Protein AF-A0A496VPS9-F1 (afdb_monomer_lite)

Radius of gyration: 17.47 Å; chains: 1; bounding box: 36×29×56 Å

Sequence (145 aa):
MNISTKTYHSIVIVILFILTLGLYYQALSGFWRWDDGYIALHVFKHPGFDNFYVPNVWQKFSRAYLTPWIVFSFNLDLTLFGFSATAFYIHQLISLWLVSIATYFLLSLWVSNKWAFLGSLLFLGGTPVITVVEQLMTRHYNDYG

Structure (mmCIF, N/CA/C/O backbone):
data_AF-A0A496VPS9-F1
#
_entry.id   AF-A0A496VPS9-F1
#
loop_
_atom_site.group_PDB
_atom_site.id
_atom_site.type_symbol
_atom_site.label_atom_id
_atom_site.label_alt_id
_atom_site.label_comp_id
_atom_site.label_asym_id
_atom_site.label_entity_id
_atom_site.label_seq_id
_atom_site.pdbx_PDB_ins_code
_atom_site.Cartn_x
_atom_site.Cartn_y
_atom_site.Cartn_z
_atom_site.occupancy
_atom_site.B_iso_or_equiv
_atom_site.auth_seq_id
_atom_site.auth_comp_id
_atom_site.auth_asym_id
_atom_site.auth_atom_id
_atom_site.pdbx_PDB_model_num
ATOM 1 N N . MET A 1 1 ? -16.179 11.394 28.710 1.00 49.53 1 MET A N 1
ATOM 2 C CA . MET A 1 1 ? -16.254 12.352 27.586 1.00 49.53 1 MET A CA 1
ATOM 3 C C . MET A 1 1 ? -16.706 11.564 26.362 1.00 49.53 1 MET A C 1
ATOM 5 O O . MET A 1 1 ? -15.989 10.655 25.964 1.00 49.53 1 MET A O 1
ATOM 9 N N . ASN A 1 2 ? -17.928 11.778 25.864 1.00 70.62 2 ASN A N 1
ATOM 10 C CA . ASN A 1 2 ? -18.466 10.986 24.751 1.00 70.62 2 ASN A CA 1
ATOM 11 C C . ASN A 1 2 ? -17.878 11.526 23.441 1.00 70.62 2 ASN A C 1
ATOM 13 O O . ASN A 1 2 ? -18.163 12.658 23.058 1.00 70.62 2 ASN A O 1
ATOM 17 N N . ILE A 1 3 ? -16.999 10.756 22.803 1.00 77.50 3 ILE A N 1
ATOM 18 C CA . ILE A 1 3 ? -16.374 11.143 21.535 1.00 77.50 3 ILE A CA 1
ATOM 19 C C . ILE A 1 3 ? -17.419 10.975 20.427 1.00 77.50 3 ILE A C 1
ATOM 21 O O . ILE A 1 3 ? -18.071 9.935 20.342 1.00 77.50 3 ILE A O 1
ATOM 25 N N . SER A 1 4 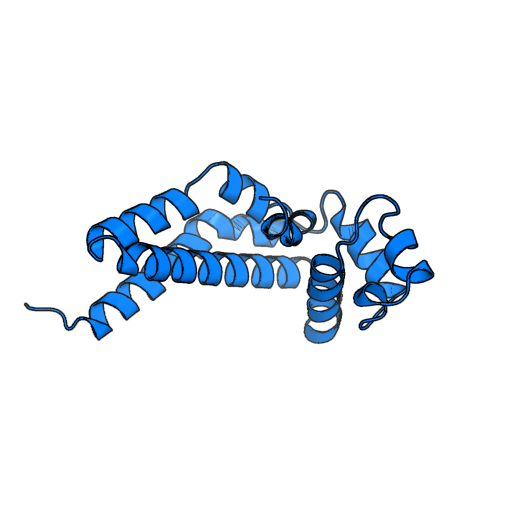? -17.579 11.989 19.574 1.00 89.50 4 SER A N 1
ATOM 26 C CA . SER A 1 4 ? -18.434 11.884 18.387 1.00 89.50 4 SER A CA 1
ATOM 27 C C . SER A 1 4 ? -17.935 10.768 17.468 1.00 89.50 4 SER A C 1
ATOM 29 O O . SER A 1 4 ? -16.729 10.602 17.284 1.00 89.50 4 SER A O 1
ATOM 31 N N . THR A 1 5 ? -18.849 10.027 16.841 1.00 86.94 5 THR A N 1
ATOM 32 C CA . THR A 1 5 ? -18.508 8.941 15.907 1.00 86.94 5 THR A CA 1
ATOM 33 C C . THR A 1 5 ? -17.555 9.412 14.812 1.00 86.94 5 THR A C 1
ATOM 35 O O . THR A 1 5 ? -16.554 8.754 14.546 1.00 86.94 5 THR A O 1
ATOM 38 N N . LYS A 1 6 ? -17.778 10.608 14.251 1.00 89.88 6 LYS A N 1
ATOM 39 C CA . LYS A 1 6 ? -16.880 11.216 13.255 1.00 89.88 6 LYS A CA 1
ATOM 40 C C . LYS A 1 6 ? -15.458 11.382 13.789 1.00 89.88 6 LYS A C 1
ATOM 42 O O . LYS A 1 6 ? -14.507 10.952 13.146 1.00 89.88 6 LYS A O 1
ATOM 47 N N . THR A 1 7 ? -15.324 11.944 14.989 1.00 92.19 7 THR A N 1
ATOM 48 C CA . THR A 1 7 ? -14.028 12.130 15.652 1.00 92.19 7 THR A CA 1
ATOM 49 C C . THR A 1 7 ? -13.334 10.791 15.900 1.00 92.19 7 THR A C 1
ATOM 51 O O . THR A 1 7 ? -12.128 10.692 15.705 1.00 92.19 7 THR A O 1
ATOM 54 N N . TYR A 1 8 ? -14.084 9.743 16.256 1.00 93.50 8 TYR A N 1
ATOM 55 C CA . TYR A 1 8 ? -13.537 8.396 16.423 1.00 93.50 8 TYR A CA 1
ATOM 56 C C . TYR A 1 8 ? -12.934 7.847 15.122 1.00 93.50 8 TYR A C 1
ATOM 58 O O . TYR A 1 8 ? -11.789 7.399 15.127 1.00 93.50 8 TYR A O 1
ATOM 66 N N . HIS A 1 9 ? -13.658 7.921 13.998 1.00 95.31 9 HIS A N 1
ATOM 67 C CA . HIS A 1 9 ? -13.139 7.453 12.706 1.00 95.31 9 HIS A CA 1
ATOM 68 C C . HIS A 1 9 ? -11.884 8.227 12.284 1.00 95.31 9 HIS A C 1
ATOM 70 O O . HIS A 1 9 ? -10.920 7.617 11.830 1.00 95.31 9 HIS A O 1
ATOM 76 N N . SER A 1 10 ? -11.853 9.548 12.490 1.00 96.50 10 SER A N 1
AT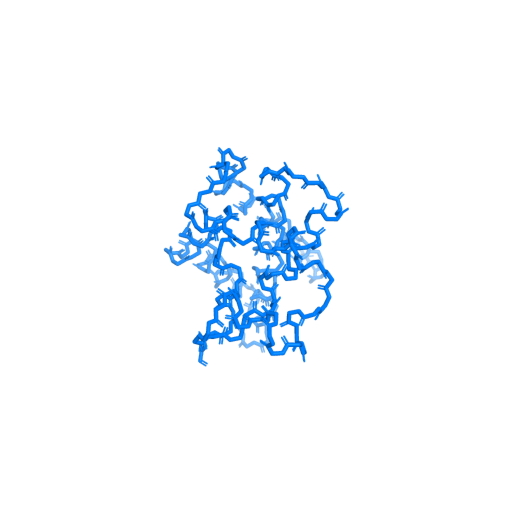OM 77 C CA . SER A 1 10 ? -10.663 10.360 12.205 1.00 96.50 10 SER A CA 1
ATOM 78 C C . SER A 1 10 ? -9.459 9.946 13.055 1.00 96.50 10 SER A C 1
ATOM 80 O O . SER A 1 10 ? -8.356 9.837 12.527 1.00 96.50 10 SER A O 1
ATOM 82 N N . ILE A 1 11 ? -9.665 9.656 14.346 1.00 96.56 11 ILE A N 1
ATOM 83 C CA . ILE A 1 11 ? -8.605 9.147 15.228 1.00 96.56 11 ILE A CA 1
ATOM 84 C C . ILE A 1 11 ? -8.079 7.804 14.712 1.00 96.56 11 ILE A C 1
ATOM 86 O O . ILE A 1 11 ? -6.869 7.633 14.603 1.00 96.56 11 ILE A O 1
ATOM 90 N N . VAL A 1 12 ? -8.966 6.873 14.346 1.00 96.69 12 VAL A N 1
ATOM 91 C CA . VAL A 1 12 ? -8.565 5.567 13.797 1.00 96.69 12 VAL A CA 1
ATOM 92 C C . VAL A 1 12 ? -7.729 5.735 12.528 1.00 96.69 12 VAL A C 1
ATOM 94 O O . VAL A 1 12 ? -6.662 5.139 12.428 1.00 96.69 12 VAL A O 1
ATOM 97 N N . ILE A 1 13 ? -8.159 6.585 11.594 1.00 97.38 13 ILE A N 1
ATOM 98 C CA . ILE A 1 13 ? -7.436 6.851 10.340 1.00 97.38 13 ILE A CA 1
ATOM 99 C C . ILE A 1 13 ? -6.013 7.362 10.607 1.00 97.38 13 ILE A C 1
ATOM 101 O O . ILE A 1 13 ? -5.061 6.890 9.980 1.00 97.38 13 ILE A O 1
ATOM 105 N N . VAL A 1 14 ? -5.861 8.296 11.552 1.00 97.75 14 VAL A N 1
ATOM 106 C CA . VAL A 1 14 ? -4.554 8.850 11.938 1.00 97.75 14 VAL A CA 1
ATOM 107 C C . VAL A 1 14 ? -3.691 7.800 12.636 1.00 97.75 14 VAL A C 1
ATOM 109 O O . VAL A 1 14 ? -2.503 7.700 12.345 1.00 97.75 14 VAL A O 1
ATOM 112 N N . ILE A 1 15 ? -4.269 6.979 13.516 1.00 97.69 15 ILE A N 1
ATOM 113 C CA . ILE A 1 15 ? -3.533 5.889 14.168 1.00 97.69 15 ILE A CA 1
ATOM 114 C C . ILE A 1 15 ? -3.029 4.887 13.125 1.00 97.69 15 ILE A C 1
ATOM 116 O O . ILE A 1 15 ? -1.858 4.524 13.156 1.00 97.69 15 ILE A O 1
ATOM 120 N N . LEU A 1 16 ? -3.873 4.479 12.174 1.00 97.75 16 LEU A N 1
ATOM 121 C CA . LEU A 1 16 ? -3.473 3.567 11.099 1.00 97.75 16 LEU A CA 1
ATOM 122 C C . LEU A 1 16 ? -2.364 4.168 10.224 1.00 97.75 16 LEU A C 1
ATOM 124 O O . LEU A 1 16 ? -1.454 3.445 9.824 1.00 97.75 16 LEU A O 1
ATOM 128 N N . PHE A 1 17 ? -2.391 5.481 9.975 1.00 97.81 17 PHE A N 1
ATOM 129 C CA . PHE A 1 17 ? -1.314 6.179 9.267 1.00 97.81 17 PHE A CA 1
ATOM 130 C C . PHE A 1 17 ? 0.011 6.105 10.034 1.00 97.81 17 PHE A C 1
ATOM 132 O O . PHE A 1 17 ? 1.024 5.670 9.488 1.00 97.81 17 PHE A O 1
ATOM 139 N N . ILE A 1 18 ? -0.011 6.480 11.318 1.00 97.88 18 ILE A N 1
ATOM 140 C CA . ILE A 1 18 ? 1.173 6.463 12.187 1.00 97.88 18 ILE A CA 1
ATOM 141 C C . ILE A 1 18 ? 1.741 5.048 12.290 1.00 97.88 18 ILE A C 1
ATOM 143 O O . ILE A 1 18 ? 2.952 4.878 12.211 1.00 97.88 18 ILE A O 1
ATOM 147 N N . LEU A 1 19 ? 0.887 4.034 12.435 1.00 96.81 19 LEU A N 1
ATOM 148 C CA . LEU A 1 19 ? 1.320 2.640 12.508 1.00 96.81 19 LEU A CA 1
ATOM 149 C C . LEU A 1 19 ? 1.892 2.143 11.185 1.00 96.81 19 LEU A C 1
ATOM 151 O O . LEU A 1 19 ? 2.920 1.477 11.198 1.00 96.81 19 LEU A O 1
ATOM 155 N N . THR A 1 20 ? 1.281 2.498 10.053 1.00 97.19 20 THR A N 1
ATOM 156 C CA . THR A 1 20 ? 1.814 2.146 8.729 1.00 97.19 20 THR A CA 1
ATOM 157 C C . THR A 1 20 ? 3.223 2.706 8.559 1.00 97.19 20 THR A C 1
ATOM 159 O O . THR A 1 20 ? 4.140 1.967 8.218 1.00 97.19 20 THR A O 1
ATOM 162 N N . LEU A 1 21 ? 3.431 3.989 8.870 1.00 96.19 21 LEU A N 1
ATOM 163 C CA . LEU A 1 21 ? 4.767 4.578 8.817 1.00 96.19 21 LEU A CA 1
ATOM 164 C C . LEU A 1 21 ? 5.707 3.961 9.854 1.00 96.19 21 LEU A C 1
ATOM 166 O O . LEU A 1 21 ? 6.820 3.599 9.508 1.00 96.19 21 LEU A O 1
ATOM 170 N N . GLY A 1 22 ? 5.281 3.810 11.107 1.00 96.25 22 GLY A N 1
ATOM 171 C CA . GLY A 1 22 ? 6.132 3.308 12.187 1.00 96.25 22 GLY A CA 1
ATOM 172 C C . GLY A 1 22 ? 6.622 1.878 11.962 1.00 96.25 22 GLY A C 1
ATOM 173 O O . GLY A 1 22 ? 7.781 1.583 12.242 1.00 96.25 22 GLY A O 1
ATOM 174 N N . LEU A 1 23 ? 5.764 1.006 11.427 1.00 95.44 23 LEU A N 1
ATOM 175 C CA . LEU A 1 23 ? 6.109 -0.385 11.131 1.00 95.44 23 LEU A CA 1
ATOM 176 C C . LEU A 1 23 ? 6.950 -0.521 9.858 1.00 95.44 23 LEU A C 1
ATOM 178 O O . LEU A 1 23 ? 7.805 -1.399 9.794 1.00 95.44 23 LEU A O 1
ATOM 182 N N . TYR A 1 24 ? 6.726 0.343 8.863 1.00 96.31 24 TYR A N 1
ATOM 183 C CA . TYR A 1 24 ? 7.216 0.115 7.503 1.00 96.31 24 TYR A CA 1
ATOM 184 C C . TYR A 1 24 ? 8.088 1.230 6.921 1.00 96.31 24 TYR A C 1
ATOM 186 O O . TYR A 1 24 ? 8.422 1.202 5.738 1.00 96.31 24 TYR A O 1
ATOM 194 N N . TYR A 1 25 ? 8.516 2.202 7.729 1.00 94.69 25 TYR A N 1
ATOM 195 C CA . TYR A 1 25 ? 9.378 3.294 7.263 1.00 94.69 25 TYR A CA 1
ATOM 196 C C . TYR A 1 25 ? 10.677 2.780 6.618 1.00 94.69 25 TYR A C 1
ATOM 198 O O . TYR A 1 25 ? 11.192 3.406 5.692 1.00 94.69 25 TYR A O 1
ATOM 206 N N . GLN A 1 26 ? 11.200 1.640 7.084 1.00 93.56 26 GLN A N 1
ATOM 207 C CA . GLN A 1 26 ? 12.450 1.070 6.581 1.00 93.56 26 GLN A CA 1
ATOM 208 C C . GLN A 1 26 ? 12.365 0.684 5.098 1.00 93.56 26 GLN A C 1
ATOM 210 O O . GLN A 1 26 ? 13.371 0.808 4.396 1.00 93.56 26 GLN A O 1
ATOM 215 N N . ALA A 1 27 ? 11.173 0.342 4.594 1.00 91.88 27 ALA A N 1
ATOM 216 C CA . ALA A 1 27 ? 10.945 0.036 3.182 1.00 91.88 27 ALA A CA 1
ATOM 217 C C . ALA A 1 27 ? 11.353 1.201 2.260 1.00 91.88 27 ALA A C 1
ATOM 219 O O . ALA A 1 27 ? 11.817 0.982 1.145 1.00 91.88 27 ALA A O 1
ATOM 220 N N . LEU A 1 28 ? 11.299 2.453 2.741 1.00 92.81 28 LEU A N 1
ATOM 221 C CA . LEU A 1 28 ? 11.737 3.636 1.984 1.00 92.81 28 LEU A CA 1
ATOM 222 C C . LEU A 1 28 ? 13.225 3.599 1.595 1.00 92.81 28 LEU A C 1
ATOM 224 O O . LEU A 1 28 ? 13.628 4.263 0.636 1.00 92.81 28 LEU A O 1
ATOM 228 N N . SER A 1 29 ? 14.032 2.824 2.325 1.00 92.06 29 SER A N 1
ATOM 229 C CA . SER A 1 29 ? 15.453 2.595 2.038 1.00 92.06 29 SER A CA 1
ATOM 230 C C . SER A 1 29 ? 15.700 1.394 1.115 1.00 92.06 29 SER A C 1
ATOM 232 O O . SER A 1 29 ? 16.850 1.034 0.866 1.00 92.06 29 SER A O 1
ATOM 234 N N . GLY A 1 30 ? 14.637 0.771 0.593 1.00 84.06 30 GLY A N 1
ATOM 235 C CA . GLY A 1 30 ? 14.720 -0.524 -0.065 1.00 84.06 30 GLY A CA 1
ATOM 236 C C . GLY A 1 30 ? 15.445 -0.555 -1.406 1.00 84.06 30 GLY A C 1
ATOM 237 O O . GLY A 1 30 ? 15.992 -1.595 -1.764 1.00 84.06 30 GLY A O 1
ATOM 238 N N . PHE A 1 31 ? 15.521 0.576 -2.110 1.00 89.94 31 PHE A N 1
ATOM 239 C CA . PHE A 1 31 ? 15.966 0.642 -3.509 1.00 89.94 31 PHE A CA 1
ATOM 240 C C . PHE A 1 31 ? 15.225 -0.384 -4.403 1.00 89.94 31 PHE A C 1
ATOM 242 O O . PHE A 1 31 ? 14.216 -0.962 -4.000 1.00 89.94 31 PHE A O 1
ATOM 249 N N . TRP A 1 32 ? 15.665 -0.580 -5.645 1.00 89.75 32 TRP A N 1
ATOM 250 C CA . TRP A 1 32 ? 15.075 -1.578 -6.542 1.00 89.75 32 TRP A CA 1
ATOM 251 C C . TRP A 1 32 ? 15.444 -2.994 -6.092 1.00 89.75 32 TRP A C 1
ATOM 253 O O . TRP A 1 32 ? 16.633 -3.307 -5.979 1.00 89.75 32 TRP A O 1
ATOM 263 N N . ARG A 1 33 ? 14.448 -3.851 -5.850 1.00 88.56 33 ARG A N 1
ATOM 264 C CA . ARG A 1 33 ? 14.650 -5.235 -5.398 1.00 88.56 33 ARG A CA 1
ATOM 265 C C . ARG A 1 33 ? 13.830 -6.206 -6.253 1.00 88.56 33 ARG A C 1
ATOM 267 O O . ARG A 1 33 ? 12.935 -5.793 -6.977 1.00 88.56 33 ARG A O 1
ATOM 274 N N . TRP A 1 34 ? 14.145 -7.501 -6.179 1.00 87.50 34 TRP A N 1
ATOM 275 C CA . TRP A 1 34 ? 13.439 -8.563 -6.916 1.00 87.50 34 TRP A CA 1
ATOM 276 C C . TRP A 1 34 ? 13.167 -8.190 -8.390 1.00 87.50 34 TRP A C 1
ATOM 278 O O . TRP A 1 34 ? 14.101 -7.829 -9.109 1.00 87.50 34 TRP A O 1
ATOM 288 N N . ASP A 1 35 ? 11.905 -8.239 -8.823 1.00 87.81 35 ASP A N 1
ATOM 289 C CA . ASP A 1 35 ? 11.490 -7.976 -10.202 1.00 87.81 35 ASP A CA 1
ATOM 290 C C . ASP A 1 35 ? 11.169 -6.494 -10.477 1.00 87.81 35 ASP A C 1
ATOM 292 O O . ASP A 1 35 ? 10.753 -6.148 -11.586 1.00 87.81 35 ASP A O 1
ATOM 296 N N . ASP A 1 36 ? 11.389 -5.584 -9.519 1.00 88.94 36 ASP A N 1
ATOM 297 C CA . ASP A 1 36 ? 11.021 -4.167 -9.659 1.00 88.94 36 ASP A CA 1
ATOM 298 C C . ASP A 1 36 ? 11.695 -3.520 -10.879 1.00 88.94 36 ASP A C 1
ATOM 300 O O . ASP A 1 36 ? 11.069 -2.773 -11.633 1.00 88.94 36 ASP A O 1
ATOM 304 N N . GLY A 1 37 ? 12.969 -3.852 -11.115 1.00 89.31 37 GLY A N 1
ATOM 305 C CA . GLY A 1 37 ? 13.722 -3.362 -12.270 1.00 89.31 37 GLY A CA 1
ATOM 306 C C . GLY A 1 37 ? 13.178 -3.887 -13.602 1.00 89.31 37 GLY A C 1
ATOM 307 O O . GLY A 1 37 ? 13.159 -3.152 -14.591 1.00 89.31 37 GLY A O 1
ATOM 308 N N . TYR A 1 38 ? 12.690 -5.132 -13.632 1.00 90.62 38 TYR A N 1
ATOM 309 C CA . TYR A 1 38 ? 12.061 -5.714 -14.818 1.00 90.62 38 TYR A CA 1
ATOM 310 C C . TYR A 1 38 ? 10.740 -5.007 -15.145 1.00 90.62 38 TYR A C 1
ATOM 312 O O . TYR A 1 38 ? 10.515 -4.627 -16.297 1.00 90.62 38 TYR A O 1
ATOM 320 N N . ILE A 1 39 ? 9.911 -4.748 -14.129 1.00 91.75 39 ILE A N 1
ATOM 321 C CA . ILE A 1 39 ? 8.650 -4.010 -14.281 1.00 91.75 39 ILE A CA 1
ATOM 322 C C . ILE A 1 39 ? 8.923 -2.583 -14.758 1.00 91.75 39 ILE A C 1
ATOM 324 O O . ILE A 1 39 ? 8.324 -2.137 -15.736 1.00 91.75 39 ILE A O 1
ATOM 328 N N . ALA A 1 40 ? 9.864 -1.881 -14.122 1.00 91.12 40 ALA A N 1
ATOM 329 C CA . ALA A 1 40 ? 10.207 -0.514 -14.498 1.00 91.12 40 ALA A CA 1
ATOM 330 C C . ALA A 1 40 ? 10.742 -0.428 -15.939 1.00 91.12 40 ALA A C 1
ATOM 332 O O . ALA A 1 40 ? 10.353 0.468 -16.689 1.00 91.12 40 ALA A O 1
ATOM 333 N N . LEU A 1 41 ? 11.572 -1.389 -16.365 1.00 92.31 41 LEU A N 1
ATOM 334 C CA . LEU A 1 41 ? 12.050 -1.472 -17.748 1.00 92.31 41 LEU A CA 1
ATOM 335 C C . LEU A 1 41 ? 10.910 -1.736 -18.738 1.00 92.31 41 LEU A C 1
ATOM 337 O O . LEU A 1 41 ? 10.898 -1.159 -19.828 1.00 92.31 41 LEU A O 1
ATOM 341 N N . HIS A 1 42 ? 9.968 -2.612 -18.386 1.00 93.44 42 HIS A N 1
ATOM 342 C CA . HIS A 1 42 ? 8.808 -2.897 -19.227 1.00 93.44 42 HIS A CA 1
ATOM 343 C C . HIS A 1 42 ? 7.941 -1.652 -19.413 1.00 93.44 42 HIS A C 1
ATOM 345 O O . HIS A 1 42 ? 7.620 -1.299 -20.546 1.00 93.44 42 HIS A O 1
ATOM 351 N N . VAL A 1 43 ? 7.644 -0.936 -18.327 1.00 92.62 43 VAL A N 1
ATOM 352 C CA . VAL A 1 43 ? 6.898 0.329 -18.372 1.00 92.62 43 VAL A CA 1
ATOM 353 C C . VAL A 1 43 ? 7.625 1.381 -19.203 1.00 92.62 43 VAL A C 1
ATOM 355 O O . VAL A 1 43 ? 6.996 2.058 -20.010 1.00 92.62 43 VAL A O 1
ATOM 358 N N . PHE A 1 44 ? 8.947 1.495 -19.062 1.00 91.19 44 PHE A N 1
ATOM 359 C CA . PHE A 1 44 ? 9.735 2.441 -19.852 1.00 91.19 44 PHE A CA 1
ATOM 360 C C . PHE A 1 44 ? 9.638 2.164 -21.364 1.00 91.19 44 PHE A C 1
ATOM 362 O O . PHE A 1 44 ? 9.620 3.092 -22.168 1.00 91.19 44 PHE A O 1
ATOM 369 N N . LYS A 1 45 ? 9.549 0.887 -21.764 1.00 92.56 45 LYS A N 1
ATOM 370 C CA . LYS A 1 45 ? 9.391 0.472 -23.172 1.00 92.56 45 LYS A CA 1
ATOM 371 C C . LYS A 1 45 ? 7.951 0.552 -23.676 1.00 92.56 45 LYS A C 1
ATOM 373 O O . LYS A 1 45 ? 7.737 0.724 -24.874 1.00 92.56 45 LYS A O 1
ATOM 378 N N . HIS A 1 46 ? 6.985 0.379 -22.782 1.00 91.69 46 HIS A N 1
ATOM 379 C CA . HIS A 1 46 ? 5.562 0.278 -23.091 1.00 91.69 46 HIS A CA 1
ATOM 380 C C . HIS A 1 46 ? 4.729 1.143 -22.127 1.00 91.69 46 HIS A C 1
ATOM 382 O O . HIS A 1 46 ? 3.968 0.594 -21.320 1.00 91.69 46 HIS A O 1
ATOM 388 N N . PRO A 1 47 ? 4.879 2.483 -22.178 1.00 86.94 47 PRO A N 1
ATOM 389 C CA . PRO A 1 47 ? 4.138 3.386 -21.310 1.00 86.94 47 PRO A CA 1
ATOM 390 C C . PRO A 1 47 ? 2.665 3.471 -21.722 1.00 86.94 47 PRO A C 1
ATOM 392 O O . PRO A 1 47 ? 2.270 3.124 -22.832 1.00 86.94 47 PRO A O 1
ATOM 395 N N . GLY A 1 48 ? 1.841 3.993 -20.822 1.00 87.06 48 GLY A N 1
ATOM 396 C CA . GLY A 1 48 ? 0.420 4.235 -21.061 1.00 87.06 48 GLY A CA 1
ATOM 397 C C . GLY A 1 48 ? -0.458 3.039 -20.703 1.00 87.06 48 GLY A C 1
ATOM 398 O O . GLY A 1 48 ? -0.234 2.362 -19.697 1.00 87.06 48 GLY A O 1
ATOM 399 N N . PHE A 1 49 ? -1.497 2.823 -21.509 1.00 92.00 49 PHE A N 1
ATOM 400 C CA . PHE A 1 49 ? -2.553 1.846 -21.236 1.00 92.00 49 PHE A CA 1
ATOM 401 C C . PHE A 1 49 ? -2.486 0.599 -22.122 1.00 92.00 49 PHE A C 1
ATOM 403 O O . PHE A 1 49 ? -3.311 -0.294 -21.956 1.00 92.00 49 PHE A O 1
ATOM 410 N N . ASP A 1 50 ? -1.494 0.485 -23.009 1.00 90.81 50 ASP A N 1
ATOM 411 C CA . ASP A 1 50 ? -1.368 -0.639 -23.949 1.00 90.81 50 ASP A CA 1
ATOM 412 C C . ASP A 1 50 ? -1.373 -2.005 -23.246 1.00 90.81 50 ASP A C 1
ATOM 414 O O . ASP A 1 50 ? -1.885 -2.991 -23.773 1.00 90.81 50 ASP A O 1
ATOM 418 N N . ASN A 1 51 ? -0.868 -2.057 -22.011 1.00 90.75 51 ASN A N 1
ATOM 419 C CA . ASN A 1 51 ? -0.855 -3.256 -21.178 1.00 90.75 51 ASN A CA 1
ATOM 420 C C . ASN A 1 51 ? -2.252 -3.771 -20.786 1.00 90.75 51 ASN A C 1
ATOM 422 O O . ASN A 1 51 ? -2.369 -4.928 -20.399 1.00 90.75 51 ASN A O 1
ATOM 426 N N . PHE A 1 52 ? -3.311 -2.962 -20.901 1.00 91.75 52 PHE A N 1
ATOM 427 C CA . PHE A 1 52 ? -4.686 -3.399 -20.637 1.00 91.75 52 PHE A CA 1
ATOM 428 C C . PHE A 1 52 ? -5.333 -4.105 -21.830 1.00 91.75 52 PHE A C 1
ATOM 430 O O . PHE A 1 52 ? -6.174 -4.977 -21.628 1.00 91.75 52 PHE A O 1
ATOM 437 N N . TYR A 1 53 ? -4.989 -3.720 -23.062 1.00 92.44 53 TYR A N 1
ATOM 438 C CA . TYR A 1 53 ? -5.790 -4.092 -24.236 1.00 92.44 53 TYR A CA 1
ATOM 439 C C . TYR A 1 53 ? -4.994 -4.516 -25.472 1.00 92.44 53 TYR A C 1
ATOM 441 O O . TYR A 1 53 ? -5.606 -5.009 -26.416 1.00 92.44 53 TYR A O 1
ATOM 449 N N . VAL A 1 54 ? -3.664 -4.381 -25.501 1.00 93.62 54 VAL A N 1
ATOM 450 C CA . VAL A 1 54 ? -2.831 -4.833 -26.627 1.00 93.62 54 VAL A CA 1
ATOM 451 C C . VAL A 1 54 ? -2.171 -6.174 -26.275 1.00 93.62 54 VAL A C 1
ATOM 453 O O . VAL A 1 54 ? -1.190 -6.184 -25.526 1.00 93.62 54 VAL A O 1
ATOM 456 N N . PRO A 1 55 ? -2.628 -7.313 -26.844 1.00 90.50 55 PRO A N 1
ATOM 457 C CA . PRO A 1 55 ? -2.092 -8.641 -26.526 1.00 90.50 55 PRO A CA 1
ATOM 458 C C . PRO A 1 55 ? -0.585 -8.761 -26.683 1.00 90.50 55 PRO A C 1
ATOM 460 O O . PRO A 1 55 ? 0.097 -9.265 -25.801 1.00 90.50 55 PRO A O 1
ATOM 463 N N . ASN A 1 56 ? -0.049 -8.211 -27.770 1.00 92.94 56 ASN A N 1
ATOM 464 C CA . ASN A 1 56 ? 1.386 -8.231 -28.047 1.00 92.94 56 ASN A CA 1
ATOM 465 C C . ASN A 1 56 ? 2.202 -7.478 -26.976 1.00 92.94 56 ASN A C 1
ATOM 467 O O . ASN A 1 56 ? 3.360 -7.805 -26.743 1.00 92.94 56 ASN A O 1
ATOM 471 N N . VAL A 1 57 ? 1.622 -6.477 -26.309 1.00 91.12 57 VAL A N 1
ATOM 472 C CA . VAL A 1 57 ? 2.321 -5.691 -25.285 1.00 91.12 57 VAL A CA 1
ATOM 473 C C . VAL A 1 57 ? 2.259 -6.386 -23.930 1.00 91.12 57 VAL A C 1
ATOM 475 O O . VAL A 1 57 ? 3.311 -6.641 -23.346 1.00 91.12 57 VAL A O 1
ATOM 478 N N . TRP A 1 58 ? 1.072 -6.762 -23.446 1.00 91.12 58 TRP A N 1
ATOM 479 C CA . TRP A 1 58 ? 0.979 -7.384 -22.120 1.00 91.12 58 TRP A CA 1
ATOM 480 C C . TRP A 1 58 ? 1.612 -8.782 -22.080 1.00 91.12 58 TRP A C 1
ATOM 482 O O . TRP A 1 58 ? 2.245 -9.135 -21.086 1.00 91.12 58 TRP A O 1
ATOM 492 N N . GLN A 1 59 ? 1.580 -9.537 -23.186 1.00 91.94 59 GLN A N 1
ATOM 493 C CA . GLN A 1 59 ? 2.245 -10.847 -23.272 1.00 91.94 59 GLN A CA 1
ATOM 494 C C . GLN A 1 59 ? 3.778 -10.761 -23.257 1.00 91.94 59 GLN A C 1
ATOM 496 O O . GLN A 1 59 ? 4.441 -11.763 -22.981 1.00 91.94 59 GLN A O 1
ATOM 501 N N . LYS A 1 60 ? 4.368 -9.590 -23.553 1.00 91.44 60 LYS A N 1
ATOM 502 C CA . LYS A 1 60 ? 5.818 -9.368 -23.396 1.00 91.44 60 LYS A CA 1
ATOM 503 C C . LYS A 1 60 ? 6.231 -9.246 -21.935 1.00 91.44 60 LYS A C 1
ATOM 505 O O . LYS A 1 60 ? 7.366 -9.595 -21.625 1.00 91.44 60 LYS A O 1
ATOM 510 N N . PHE A 1 61 ? 5.328 -8.764 -21.082 1.00 89.56 61 PHE A N 1
ATOM 511 C CA . PHE A 1 61 ? 5.536 -8.706 -19.639 1.00 89.56 61 PHE A CA 1
ATOM 512 C C . PHE A 1 61 ? 5.337 -10.081 -19.000 1.00 89.56 61 PHE A C 1
ATOM 514 O O . PHE A 1 61 ? 6.193 -10.586 -18.285 1.00 89.56 61 PHE A O 1
ATOM 521 N N . SER A 1 62 ? 4.211 -10.727 -19.300 1.00 86.25 62 SER A N 1
ATOM 522 C CA . SER A 1 62 ? 3.941 -12.092 -18.862 1.00 86.25 62 SER A CA 1
ATOM 523 C C . SER A 1 62 ? 3.023 -12.779 -19.858 1.00 86.25 62 SER A C 1
ATOM 525 O O . SER A 1 62 ? 1.922 -12.317 -20.144 1.00 86.25 62 SER A O 1
ATOM 527 N N . ARG A 1 63 ? 3.470 -13.919 -20.393 1.00 82.75 63 ARG A N 1
ATOM 528 C CA . ARG A 1 63 ? 2.646 -14.742 -21.295 1.00 82.75 63 ARG A CA 1
ATOM 529 C C . ARG A 1 63 ? 1.578 -15.535 -20.552 1.00 82.75 63 ARG A C 1
ATOM 531 O O . ARG A 1 63 ? 0.602 -15.945 -21.166 1.00 82.75 63 ARG A O 1
ATOM 538 N N . ALA A 1 64 ? 1.802 -15.788 -19.265 1.00 83.38 64 ALA A N 1
ATOM 539 C CA . ALA A 1 64 ? 0.934 -16.625 -18.450 1.00 83.38 64 ALA A CA 1
ATOM 540 C C . ALA A 1 64 ? -0.183 -15.821 -17.775 1.00 83.38 64 ALA A C 1
ATOM 542 O O . ALA A 1 64 ? -1.259 -16.365 -17.548 1.00 83.38 64 ALA A O 1
ATOM 543 N N . TYR A 1 65 ? 0.056 -14.538 -17.480 1.00 80.75 65 TYR A N 1
ATOM 544 C CA . TYR A 1 65 ? -0.836 -13.735 -16.647 1.00 80.75 65 TYR A CA 1
ATOM 545 C C . TYR A 1 65 ? -1.005 -12.323 -17.199 1.00 80.75 65 TYR A C 1
ATOM 547 O O . TYR A 1 65 ? -0.032 -11.655 -17.548 1.00 80.75 65 TYR A O 1
ATOM 555 N N . LEU A 1 66 ? -2.249 -11.853 -17.224 1.00 84.88 66 LEU A N 1
ATOM 556 C CA . LEU A 1 66 ? -2.581 -10.467 -17.521 1.00 84.88 66 LEU A CA 1
ATOM 557 C C . LEU A 1 66 ? -2.563 -9.667 -16.211 1.00 84.88 66 LEU A C 1
ATOM 559 O O . LEU A 1 66 ? -3.498 -9.754 -15.425 1.00 84.88 66 LEU A O 1
ATOM 563 N N . THR A 1 67 ? -1.506 -8.884 -15.981 1.00 86.62 67 THR A N 1
ATOM 564 C CA . THR A 1 67 ? -1.327 -8.074 -14.756 1.00 86.62 67 THR A CA 1
ATOM 565 C C . THR A 1 67 ? -1.148 -6.580 -15.083 1.00 86.62 67 THR A C 1
ATOM 567 O O . THR A 1 67 ? -0.094 -5.996 -14.813 1.00 86.62 67 THR A O 1
ATOM 570 N N . PRO A 1 68 ? -2.137 -5.921 -15.711 1.00 89.56 68 PRO A N 1
ATOM 571 C CA . PRO A 1 68 ? -1.992 -4.553 -16.201 1.00 89.56 68 PRO A CA 1
ATOM 572 C C . PRO A 1 68 ? -1.900 -3.531 -15.067 1.00 89.56 68 PRO A C 1
ATOM 574 O O . PRO A 1 68 ? -1.257 -2.498 -15.232 1.00 89.56 68 PRO A O 1
ATOM 577 N N . TRP A 1 69 ? -2.485 -3.825 -13.902 1.00 89.69 69 TRP A N 1
ATOM 578 C CA . T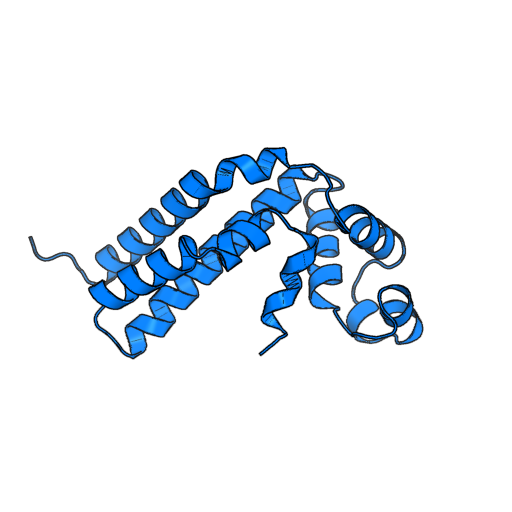RP A 1 69 ? -2.540 -2.904 -12.768 1.00 89.69 69 TRP A CA 1
ATOM 579 C C . TRP A 1 69 ? -1.180 -2.612 -12.148 1.00 89.69 69 TRP A C 1
ATOM 581 O O . TRP A 1 69 ? -0.914 -1.466 -11.791 1.00 89.69 69 TRP A O 1
ATOM 591 N N . ILE A 1 70 ? -0.286 -3.601 -12.067 1.00 88.50 70 ILE A N 1
ATOM 592 C CA . ILE A 1 70 ? 1.070 -3.352 -11.566 1.00 88.50 70 ILE A CA 1
ATOM 593 C C . ILE A 1 70 ? 1.887 -2.512 -12.539 1.00 88.50 70 ILE A C 1
ATOM 595 O O . ILE A 1 70 ? 2.540 -1.555 -12.129 1.00 88.50 70 ILE A O 1
ATOM 599 N N . VAL A 1 71 ? 1.798 -2.825 -13.830 1.00 91.62 71 VAL A N 1
ATOM 600 C CA . VAL A 1 71 ? 2.475 -2.059 -14.878 1.00 91.62 71 VAL A CA 1
ATOM 601 C C . VAL A 1 71 ? 1.946 -0.624 -14.892 1.00 91.62 71 VAL A C 1
ATOM 603 O O . VAL A 1 71 ? 2.717 0.328 -14.970 1.00 91.62 71 VAL A O 1
ATOM 606 N N . PHE A 1 72 ? 0.636 -0.453 -14.727 1.00 91.56 72 PHE A N 1
ATOM 607 C CA . PHE A 1 72 ? 0.004 0.854 -14.622 1.00 91.56 72 PHE A CA 1
ATOM 608 C C . PHE A 1 72 ? 0.419 1.620 -13.360 1.00 91.56 72 PHE A C 1
ATOM 610 O O . PHE A 1 72 ? 0.743 2.800 -13.453 1.00 91.56 72 PHE A O 1
ATOM 617 N N . SER A 1 73 ? 0.476 0.962 -12.199 1.00 91.12 73 SER A N 1
ATOM 618 C CA . SER A 1 73 ? 0.959 1.566 -10.950 1.00 91.12 73 SER A CA 1
ATOM 619 C C . SER A 1 73 ? 2.391 2.084 -11.102 1.00 91.12 73 SER A C 1
ATOM 621 O O . SER A 1 73 ? 2.660 3.236 -10.769 1.00 91.12 73 SER A O 1
ATOM 623 N N . PHE A 1 74 ? 3.286 1.286 -11.690 1.00 92.12 74 PHE A N 1
ATOM 624 C CA . PHE A 1 74 ? 4.658 1.712 -11.972 1.00 92.12 74 PHE A CA 1
ATOM 625 C C . PHE A 1 74 ? 4.714 2.837 -13.015 1.00 92.12 74 PHE A C 1
ATOM 627 O O . PHE A 1 74 ? 5.544 3.734 -12.903 1.00 92.12 74 PHE A O 1
ATOM 634 N N . ASN A 1 75 ? 3.831 2.826 -14.016 1.00 92.75 75 ASN A N 1
ATOM 635 C CA . ASN A 1 75 ? 3.724 3.904 -15.001 1.00 92.75 75 ASN A CA 1
ATOM 636 C C . ASN A 1 75 ? 3.309 5.236 -14.369 1.00 92.75 75 ASN A C 1
ATOM 638 O O . ASN A 1 75 ? 3.912 6.270 -14.663 1.00 92.75 75 ASN A O 1
ATOM 642 N N . LEU A 1 76 ? 2.322 5.216 -13.472 1.00 91.44 76 LEU A N 1
ATOM 643 C CA . LEU A 1 76 ? 1.936 6.401 -12.710 1.00 91.44 76 LEU A CA 1
ATOM 644 C C . LEU A 1 76 ? 3.110 6.927 -11.882 1.00 91.44 76 LEU A C 1
ATOM 646 O O . LEU A 1 76 ? 3.399 8.121 -11.939 1.00 91.44 76 LEU A O 1
ATOM 650 N N . ASP A 1 77 ? 3.827 6.044 -11.188 1.00 92.50 77 ASP A N 1
ATOM 651 C CA . ASP A 1 77 ? 4.970 6.437 -10.363 1.00 92.50 77 ASP A CA 1
ATOM 652 C C . ASP A 1 77 ? 6.106 7.039 -11.198 1.00 92.50 77 ASP A C 1
ATOM 654 O O . ASP A 1 77 ? 6.619 8.106 -10.855 1.00 92.50 77 ASP A O 1
ATOM 658 N N . LEU A 1 78 ? 6.450 6.420 -12.336 1.00 91.94 78 LEU A N 1
ATOM 659 C CA . LEU A 1 78 ? 7.446 6.968 -13.262 1.00 91.94 78 LEU A CA 1
ATOM 660 C C . LEU A 1 78 ? 7.017 8.324 -13.830 1.00 91.94 78 LEU A C 1
ATOM 662 O O . LEU A 1 78 ? 7.852 9.216 -13.964 1.00 91.94 78 LEU A O 1
ATOM 666 N N . THR A 1 79 ? 5.735 8.492 -14.157 1.00 90.94 79 THR A N 1
ATOM 667 C CA . THR A 1 79 ? 5.216 9.734 -14.751 1.00 90.94 79 THR A CA 1
ATOM 668 C C . THR A 1 79 ? 5.179 10.878 -13.735 1.00 90.94 79 THR A C 1
ATOM 670 O O . THR A 1 79 ? 5.479 12.017 -14.087 1.00 90.94 79 THR A O 1
ATOM 673 N N . LEU A 1 80 ? 4.820 10.593 -12.480 1.00 91.62 80 LEU A N 1
ATOM 674 C CA . LEU A 1 80 ? 4.661 11.606 -11.432 1.00 91.62 80 LEU A CA 1
ATOM 675 C C . LEU A 1 80 ? 5.972 11.945 -10.716 1.00 91.62 80 LEU A C 1
ATOM 677 O O . LEU A 1 80 ? 6.191 13.103 -10.360 1.00 91.62 80 LEU A O 1
ATOM 681 N N . PHE A 1 81 ? 6.833 10.952 -10.489 1.00 92.25 81 PHE A N 1
ATOM 682 C CA . PHE A 1 81 ? 8.004 11.084 -9.615 1.00 92.25 81 PHE A CA 1
ATOM 683 C C . PHE A 1 81 ? 9.331 10.734 -10.299 1.00 92.25 81 PHE A C 1
ATOM 685 O O . PHE A 1 81 ? 10.394 10.862 -9.684 1.00 92.25 81 PHE A O 1
ATOM 692 N N . GLY A 1 82 ? 9.297 10.305 -11.563 1.00 90.19 82 GLY A N 1
ATOM 693 C CA . GLY A 1 82 ? 10.479 9.850 -12.287 1.00 90.19 82 GLY A CA 1
ATOM 694 C C . GLY A 1 82 ? 11.025 8.521 -11.759 1.00 90.19 82 GLY A C 1
ATOM 695 O O . GLY A 1 82 ? 10.348 7.753 -11.078 1.00 90.19 82 GLY A O 1
ATOM 696 N N . PHE A 1 83 ? 12.288 8.232 -12.074 1.00 90.19 83 PHE A N 1
ATOM 697 C CA . PHE A 1 83 ? 12.949 6.977 -11.704 1.00 90.19 83 PHE A CA 1
ATOM 698 C C . PHE A 1 83 ? 13.508 7.017 -10.268 1.00 90.19 83 PHE A C 1
ATOM 700 O O . PHE A 1 83 ? 14.719 6.974 -10.052 1.00 90.19 83 PHE A O 1
ATOM 707 N N . SER A 1 84 ? 12.622 7.134 -9.275 1.00 91.69 84 SER A N 1
ATOM 708 C CA . SER A 1 84 ? 12.978 7.219 -7.851 1.00 91.69 84 SER A CA 1
ATOM 709 C C . SER A 1 84 ? 12.392 6.056 -7.056 1.00 91.69 84 SER A C 1
ATOM 711 O O . SER A 1 84 ? 11.213 6.076 -6.724 1.00 91.69 84 SER A O 1
ATOM 713 N N . ALA A 1 85 ? 13.212 5.069 -6.678 1.00 90.31 85 ALA A N 1
ATOM 714 C CA . ALA A 1 85 ? 12.748 3.913 -5.899 1.00 90.31 85 ALA A CA 1
ATOM 715 C C . ALA A 1 85 ? 12.013 4.328 -4.610 1.00 90.31 85 ALA A C 1
ATOM 717 O O . ALA A 1 85 ? 10.964 3.782 -4.280 1.00 90.31 85 ALA A O 1
ATOM 718 N N . THR A 1 86 ? 12.508 5.351 -3.905 1.00 93.00 86 THR A N 1
ATOM 719 C CA . THR A 1 86 ? 11.874 5.858 -2.680 1.00 93.00 86 THR A CA 1
ATOM 720 C C . THR A 1 86 ? 10.461 6.380 -2.932 1.00 93.00 86 THR A C 1
ATOM 722 O O . THR A 1 86 ? 9.578 6.127 -2.117 1.00 93.00 86 THR A O 1
ATOM 725 N N . ALA A 1 87 ? 10.208 7.058 -4.058 1.00 92.56 87 ALA A N 1
ATOM 726 C CA . ALA A 1 87 ? 8.864 7.535 -4.390 1.00 92.56 87 ALA A CA 1
ATOM 727 C C . ALA A 1 87 ? 7.879 6.375 -4.603 1.00 92.56 87 ALA A C 1
ATOM 729 O O . ALA A 1 87 ? 6.730 6.454 -4.167 1.00 92.56 87 ALA A O 1
ATOM 730 N N . PHE A 1 88 ? 8.353 5.266 -5.177 1.00 93.06 88 PHE A N 1
ATOM 731 C CA . PHE A 1 88 ? 7.551 4.056 -5.319 1.00 93.06 88 PHE A CA 1
ATOM 732 C C . PHE A 1 88 ? 7.209 3.527 -3.926 1.00 93.06 88 PHE A C 1
ATOM 734 O O . PHE A 1 88 ? 6.033 3.362 -3.622 1.00 93.06 88 PHE A O 1
ATOM 741 N N . TYR A 1 89 ? 8.172 3.358 -3.017 1.00 93.50 89 TYR A N 1
ATOM 742 C CA . TYR A 1 89 ? 7.847 2.921 -1.651 1.00 93.50 89 TYR A CA 1
ATOM 743 C C . TYR A 1 89 ? 6.913 3.887 -0.904 1.00 93.50 89 TYR A C 1
ATOM 745 O O . TYR A 1 89 ? 6.044 3.425 -0.171 1.00 93.50 89 TYR A O 1
ATOM 753 N N . ILE A 1 90 ? 6.992 5.203 -1.128 1.00 94.31 90 ILE A N 1
ATOM 754 C CA . ILE A 1 90 ? 6.004 6.147 -0.573 1.00 94.31 90 ILE A CA 1
ATOM 755 C C . ILE A 1 90 ? 4.595 5.804 -1.073 1.00 94.31 90 ILE A C 1
ATOM 757 O O . ILE A 1 90 ? 3.673 5.682 -0.266 1.00 94.31 90 ILE A O 1
ATOM 761 N N . HIS A 1 91 ? 4.424 5.584 -2.379 1.00 93.88 91 HIS A N 1
ATOM 762 C CA . HIS A 1 91 ? 3.137 5.165 -2.932 1.00 93.88 91 HIS A CA 1
ATOM 763 C C . HIS A 1 91 ? 2.686 3.794 -2.390 1.00 93.88 91 HIS A C 1
ATOM 765 O O . HIS A 1 91 ? 1.498 3.611 -2.115 1.00 93.88 91 HIS A O 1
ATOM 771 N N . GLN A 1 92 ? 3.615 2.861 -2.143 1.00 92.88 92 GLN A N 1
ATOM 772 C CA . GLN A 1 92 ? 3.314 1.577 -1.493 1.00 92.88 92 GLN A CA 1
ATOM 773 C C . GLN A 1 92 ? 2.736 1.780 -0.089 1.00 92.88 92 GLN A C 1
ATOM 775 O O . GLN A 1 92 ? 1.703 1.201 0.241 1.00 92.88 92 GLN A O 1
ATOM 780 N N . LEU A 1 93 ? 3.367 2.627 0.729 1.00 95.31 93 LEU A N 1
ATOM 781 C CA . LEU A 1 93 ? 2.917 2.898 2.097 1.00 95.31 93 LEU A CA 1
ATOM 782 C C . LEU A 1 93 ? 1.578 3.639 2.127 1.00 95.31 93 LEU A C 1
ATOM 784 O O . LEU A 1 93 ? 0.724 3.325 2.955 1.00 95.31 93 LEU A O 1
ATOM 788 N N . ILE A 1 94 ? 1.358 4.576 1.200 1.00 94.94 94 ILE A N 1
ATOM 789 C CA . ILE A 1 94 ? 0.061 5.249 1.047 1.00 94.94 94 ILE A CA 1
ATOM 790 C C . ILE A 1 94 ? -1.018 4.234 0.660 1.00 94.94 94 ILE A C 1
ATOM 792 O O . ILE A 1 94 ? -2.091 4.227 1.262 1.00 94.94 94 ILE A O 1
ATOM 796 N N . SER A 1 95 ? -0.730 3.349 -0.295 1.00 93.94 95 SER A N 1
ATOM 797 C CA . SER A 1 95 ? -1.661 2.298 -0.718 1.00 93.94 95 SER A CA 1
ATOM 798 C C . SER A 1 95 ? -1.997 1.355 0.436 1.00 93.94 95 SER A C 1
ATOM 800 O O . SER A 1 95 ? -3.171 1.083 0.678 1.00 93.94 95 SER A O 1
ATOM 802 N N . LEU A 1 96 ? -0.997 0.921 1.212 1.00 95.19 96 LEU A N 1
ATOM 803 C CA . LEU A 1 96 ? -1.216 0.082 2.390 1.00 95.19 96 LEU A CA 1
ATOM 804 C C . LEU A 1 96 ? -2.087 0.784 3.438 1.00 95.19 96 LEU A C 1
ATOM 806 O O . LEU A 1 96 ? -3.015 0.180 3.982 1.00 95.19 96 LEU A O 1
ATOM 810 N N . TRP A 1 97 ? -1.817 2.061 3.708 1.00 97.06 97 TRP A N 1
ATOM 811 C CA . TRP A 1 97 ? -2.626 2.854 4.626 1.00 97.06 97 TRP A CA 1
ATOM 812 C C . TRP A 1 97 ? -4.086 2.928 4.158 1.00 97.06 97 TRP A C 1
ATOM 814 O O . TRP A 1 97 ? -4.990 2.648 4.949 1.00 97.06 97 TRP A O 1
ATOM 824 N N . LEU A 1 98 ? -4.332 3.200 2.873 1.00 96.19 98 LEU A N 1
ATOM 825 C CA . LEU A 1 98 ? -5.682 3.215 2.297 1.00 96.19 98 LEU A CA 1
ATOM 826 C C . LEU A 1 98 ? -6.378 1.853 2.402 1.00 96.19 98 LEU A C 1
ATOM 828 O O . LEU A 1 98 ? -7.550 1.801 2.777 1.00 96.19 98 LEU A O 1
ATOM 832 N N . VAL A 1 99 ? -5.665 0.753 2.150 1.00 95.94 99 VAL A N 1
ATOM 833 C CA . VAL A 1 99 ? -6.209 -0.603 2.325 1.00 95.94 99 VAL A CA 1
ATOM 834 C C . VAL A 1 99 ? -6.543 -0.868 3.794 1.00 95.94 99 VAL A C 1
ATOM 836 O O . VAL A 1 99 ? -7.612 -1.396 4.082 1.00 95.94 99 VAL A O 1
ATOM 839 N N . SER A 1 100 ? -5.713 -0.436 4.748 1.00 96.50 100 SER A N 1
ATOM 840 C CA . SER A 1 100 ? -6.015 -0.593 6.179 1.00 96.50 100 SER A CA 1
ATOM 841 C C . SER A 1 100 ? -7.276 0.174 6.606 1.00 96.50 100 SER A C 1
ATOM 843 O O . SER A 1 100 ? -8.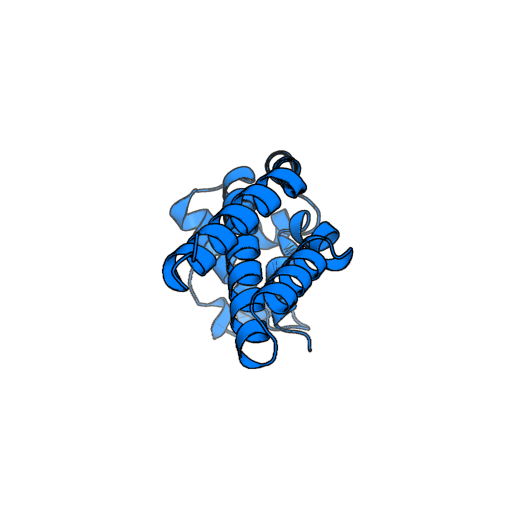069 -0.329 7.409 1.00 96.50 100 SER A O 1
ATOM 845 N N . ILE A 1 101 ? -7.505 1.358 6.025 1.00 97.31 101 ILE A N 1
ATOM 846 C CA . ILE A 1 101 ? -8.727 2.146 6.221 1.00 97.31 101 ILE A CA 1
ATOM 847 C C . ILE A 1 101 ? -9.930 1.424 5.609 1.00 97.31 101 ILE A C 1
ATOM 849 O O . ILE A 1 101 ? -10.971 1.314 6.260 1.00 97.31 101 ILE A O 1
ATOM 853 N N . ALA A 1 102 ? -9.793 0.917 4.381 1.00 97.12 102 ALA A N 1
ATOM 854 C CA . ALA A 1 102 ? -10.843 0.161 3.707 1.00 97.12 102 ALA A CA 1
ATOM 855 C C . ALA A 1 102 ? -11.228 -1.089 4.512 1.00 97.12 102 ALA A C 1
ATOM 857 O O . ALA A 1 102 ? -12.412 -1.307 4.757 1.00 97.12 102 ALA A O 1
ATOM 858 N N . THR A 1 103 ? -10.247 -1.840 5.021 1.00 96.81 103 THR A N 1
ATOM 859 C CA . THR A 1 103 ? -10.456 -2.991 5.913 1.00 96.81 103 THR A CA 1
ATOM 860 C C . THR A 1 103 ? -11.204 -2.589 7.181 1.00 96.81 103 THR A C 1
ATOM 862 O O . THR A 1 103 ? -12.165 -3.254 7.565 1.00 96.81 103 THR A O 1
ATOM 865 N N . TYR A 1 104 ? -10.823 -1.478 7.819 1.00 97.56 104 TYR A N 1
ATOM 866 C CA . TYR A 1 104 ? -11.529 -0.967 8.994 1.00 97.56 104 TYR A CA 1
ATOM 867 C C . TYR A 1 104 ? -13.001 -0.638 8.693 1.00 97.56 104 TYR A C 1
ATOM 869 O O . TYR A 1 104 ? -13.892 -1.076 9.425 1.00 97.56 104 TYR A O 1
ATOM 877 N N . PHE A 1 105 ? -13.281 0.111 7.623 1.00 97.44 105 PHE A N 1
ATOM 878 C CA . PHE A 1 105 ? -14.658 0.459 7.263 1.00 97.44 105 PHE A CA 1
ATOM 879 C C . PHE A 1 105 ? -15.474 -0.761 6.844 1.00 97.44 105 PHE A C 1
ATOM 881 O O . PHE A 1 105 ? -16.624 -0.877 7.258 1.00 97.44 105 PHE A O 1
ATOM 888 N N . LEU A 1 106 ? -14.873 -1.689 6.098 1.00 97.38 106 LEU A N 1
ATOM 889 C CA . LEU A 1 106 ? -15.509 -2.938 5.697 1.00 97.38 106 LEU A CA 1
ATOM 890 C C . LEU A 1 106 ? -15.903 -3.774 6.918 1.00 97.38 106 LEU A C 1
ATOM 892 O O . LEU A 1 106 ? -17.046 -4.211 7.012 1.00 97.38 106 LEU A O 1
ATOM 896 N N . LEU A 1 107 ? -15.001 -3.945 7.888 1.00 97.06 107 LEU A N 1
ATOM 897 C CA . LEU A 1 107 ? -15.300 -4.664 9.130 1.00 97.06 107 LEU A CA 1
ATOM 898 C C . LEU A 1 107 ? -16.353 -3.941 9.977 1.00 97.06 107 LEU A C 1
ATOM 900 O O . LEU A 1 107 ? -17.197 -4.593 10.591 1.00 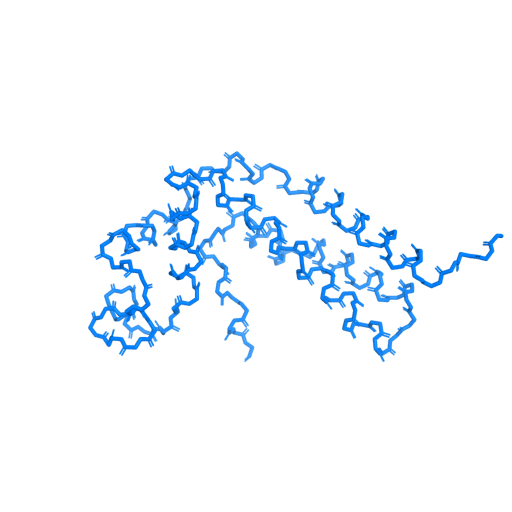97.06 107 LEU A O 1
ATOM 904 N N . SER A 1 108 ? -16.353 -2.606 9.975 1.00 95.81 108 SER A N 1
ATOM 905 C CA . SER A 1 108 ? -17.331 -1.799 10.719 1.00 95.81 108 SER A CA 1
ATOM 906 C C . SER A 1 108 ? -18.774 -1.984 10.226 1.00 95.81 108 SER A C 1
ATOM 908 O O . SER A 1 108 ? -19.703 -1.604 10.934 1.00 95.81 108 SER A O 1
ATOM 910 N N . LEU A 1 109 ? -18.983 -2.581 9.044 1.00 96.50 109 LEU A N 1
ATOM 911 C CA . LEU A 1 109 ? -20.316 -2.968 8.564 1.00 96.50 109 LEU A CA 1
ATOM 912 C C . LEU A 1 109 ? -20.890 -4.185 9.306 1.00 96.50 109 LEU A C 1
ATOM 914 O O . LEU A 1 109 ? -22.104 -4.368 9.319 1.00 96.50 109 LEU A O 1
ATOM 918 N N . TRP A 1 110 ? -20.034 -5.008 9.917 1.00 97.31 110 TRP A N 1
ATOM 919 C CA . TRP A 1 110 ? -20.412 -6.301 10.500 1.00 97.31 110 TRP A CA 1
ATOM 920 C C . TRP A 1 110 ? -20.174 -6.376 12.008 1.00 97.31 110 TRP A C 1
ATOM 922 O O . TRP A 1 110 ? -20.879 -7.097 12.712 1.00 97.31 110 TRP A O 1
ATOM 932 N N . VAL A 1 111 ? -19.181 -5.645 12.520 1.00 96.38 111 VAL A N 1
ATOM 933 C CA . VAL A 1 111 ? -18.789 -5.660 13.936 1.00 96.38 111 VAL A CA 1
ATOM 934 C C . VAL A 1 111 ? -18.693 -4.247 14.503 1.00 96.38 111 VAL A C 1
ATOM 936 O O . VAL A 1 111 ? -18.669 -3.259 13.776 1.00 96.38 111 VAL A O 1
ATOM 939 N N . SER A 1 112 ? -18.618 -4.127 15.832 1.00 94.94 112 SER A N 1
ATOM 940 C CA . SER A 1 112 ? -18.459 -2.814 16.463 1.00 94.94 112 SER A CA 1
ATOM 941 C C . SER A 1 112 ? -17.131 -2.157 16.070 1.00 94.94 112 SER A C 1
ATOM 943 O O . SER A 1 112 ? -16.126 -2.837 15.863 1.00 94.94 112 SER A O 1
ATOM 945 N N . ASN A 1 113 ? -17.098 -0.821 16.051 1.00 93.94 113 ASN A N 1
ATOM 946 C CA . ASN A 1 113 ? -15.917 -0.041 15.657 1.00 93.94 113 ASN A CA 1
ATOM 947 C C . ASN A 1 113 ? -14.621 -0.458 16.384 1.00 93.94 113 ASN A C 1
ATOM 949 O O . ASN A 1 113 ? -13.543 -0.430 15.798 1.00 93.94 113 ASN A O 1
ATOM 953 N N . LYS A 1 114 ? -14.715 -0.891 17.651 1.00 95.00 114 LYS A N 1
ATOM 954 C CA . LYS A 1 114 ? -13.557 -1.380 18.417 1.00 95.00 114 LYS A CA 1
ATOM 955 C C . LYS A 1 114 ? -12.985 -2.670 17.824 1.00 95.00 114 LYS A C 1
ATOM 957 O O . LYS A 1 114 ? -11.772 -2.793 17.696 1.00 95.00 114 LYS A O 1
ATOM 962 N N . TRP A 1 115 ? -13.850 -3.613 17.453 1.00 96.81 115 TRP A N 1
ATOM 963 C CA . TRP A 1 115 ? -13.447 -4.877 16.833 1.00 96.81 115 TRP A CA 1
ATOM 964 C C . TRP A 1 115 ? -12.983 -4.683 15.394 1.00 96.81 115 TRP A C 1
ATOM 966 O O . TRP A 1 115 ? -12.006 -5.304 14.988 1.00 96.81 115 TRP A O 1
ATOM 976 N N . ALA A 1 116 ? -13.617 -3.774 14.653 1.00 96.50 116 ALA A N 1
ATOM 977 C CA . ALA A 1 116 ? -13.165 -3.403 13.319 1.00 96.50 116 ALA A CA 1
ATOM 978 C C . ALA A 1 116 ? -11.750 -2.808 13.348 1.00 96.50 116 ALA A C 1
ATOM 980 O O . ALA A 1 116 ? -10.915 -3.160 12.518 1.00 96.50 116 ALA A O 1
ATOM 981 N N . PHE A 1 117 ? -11.460 -1.954 14.336 1.00 96.75 117 PHE A N 1
ATOM 982 C CA . PHE A 1 117 ? -10.121 -1.405 14.544 1.00 96.75 117 PHE A CA 1
ATOM 983 C C . PHE A 1 117 ? -9.104 -2.494 14.904 1.00 96.75 117 PHE A C 1
ATOM 985 O O . PHE A 1 117 ? -8.033 -2.549 14.314 1.00 96.75 117 PHE A O 1
ATOM 992 N N . LEU A 1 118 ? -9.439 -3.410 15.819 1.00 97.12 118 LEU A N 1
ATOM 993 C CA . LEU A 1 118 ? -8.558 -4.544 16.120 1.00 97.12 118 LEU A CA 1
ATOM 994 C C . LEU A 1 118 ? -8.296 -5.417 14.882 1.00 97.12 118 LEU A C 1
ATOM 996 O O . LEU A 1 118 ? -7.162 -5.832 14.663 1.00 97.12 118 LEU A O 1
ATOM 1000 N N . GLY A 1 119 ? -9.307 -5.656 14.046 1.00 96.44 119 GLY A N 1
ATOM 1001 C CA . GLY A 1 119 ? -9.147 -6.407 12.801 1.00 96.44 119 GLY A CA 1
ATOM 1002 C C . GLY A 1 119 ? -8.230 -5.713 11.791 1.00 96.44 119 GLY A C 1
ATOM 1003 O O . GLY A 1 119 ? -7.385 -6.373 11.190 1.00 96.44 119 GLY A O 1
ATOM 1004 N N . SER A 1 120 ? -8.316 -4.385 11.646 1.00 96.00 120 SER A N 1
ATOM 1005 C CA . SER A 1 120 ? -7.392 -3.644 10.778 1.00 96.00 120 SER A CA 1
ATOM 1006 C C . SER A 1 120 ? -5.964 -3.587 11.334 1.00 96.00 120 SER A C 1
ATOM 1008 O O . SER A 1 120 ? -5.014 -3.607 10.551 1.00 96.00 120 SER A O 1
ATOM 1010 N N . LEU A 1 121 ? -5.787 -3.598 12.661 1.00 95.94 121 LEU A N 1
ATOM 1011 C CA . LEU A 1 121 ? -4.469 -3.757 13.290 1.00 95.94 121 LEU A CA 1
ATOM 1012 C C . LEU A 1 121 ? -3.863 -5.138 13.024 1.00 95.94 121 LEU A C 1
ATOM 1014 O O . LEU A 1 121 ? -2.687 -5.229 12.681 1.00 95.94 121 LEU A O 1
ATOM 1018 N N . LEU A 1 122 ? -4.657 -6.204 13.159 1.00 95.94 122 LEU A N 1
ATOM 1019 C CA . LEU A 1 122 ? -4.212 -7.567 12.854 1.00 95.94 122 LEU A CA 1
ATOM 1020 C C . LEU A 1 122 ? -3.848 -7.721 11.377 1.00 95.94 122 LEU A C 1
ATOM 1022 O O . LEU A 1 122 ? -2.847 -8.359 11.066 1.00 95.94 122 LEU A O 1
ATOM 1026 N N . PHE A 1 123 ? -4.619 -7.099 10.481 1.00 95.50 123 PHE A N 1
ATOM 1027 C CA . PHE A 1 123 ? -4.275 -7.011 9.065 1.00 95.50 123 PHE A CA 1
ATOM 1028 C C . PHE A 1 123 ? -2.913 -6.332 8.872 1.00 95.50 123 PHE A C 1
ATOM 1030 O O . PHE A 1 123 ? -2.020 -6.934 8.282 1.00 95.50 123 PHE A O 1
ATOM 1037 N N . LEU A 1 124 ? -2.724 -5.124 9.420 1.00 94.44 124 LEU A N 1
ATOM 1038 C CA . LEU A 1 124 ? -1.466 -4.382 9.290 1.00 94.44 124 LEU A CA 1
ATOM 1039 C C . LEU A 1 124 ? -0.266 -5.132 9.868 1.00 94.44 124 LEU A C 1
ATOM 1041 O O . LEU A 1 124 ? 0.816 -4.996 9.320 1.00 94.44 124 LEU A O 1
ATOM 1045 N N . GLY A 1 125 ? -0.429 -5.887 10.955 1.00 93.56 125 GLY A N 1
ATOM 1046 C CA . GLY A 1 125 ? 0.647 -6.668 11.578 1.00 93.56 125 GLY A CA 1
ATOM 1047 C C . GLY A 1 125 ? 0.824 -8.080 11.013 1.00 93.56 125 GLY A C 1
ATOM 1048 O O . GLY A 1 125 ? 1.691 -8.817 11.483 1.00 93.56 125 GLY A O 1
ATOM 1049 N N . GLY A 1 126 ? -0.000 -8.493 10.050 1.00 92.81 126 GLY A N 1
ATOM 1050 C CA . GLY A 1 126 ? 0.044 -9.837 9.489 1.00 92.81 126 GLY A CA 1
ATOM 1051 C C . GLY A 1 126 ? 1.329 -10.088 8.701 1.00 92.81 126 GLY A C 1
ATOM 1052 O O . GLY A 1 126 ? 1.756 -9.254 7.904 1.00 92.81 126 GLY A O 1
ATOM 1053 N N . THR A 1 127 ? 1.913 -11.279 8.852 1.00 88.69 127 THR A N 1
ATOM 1054 C CA . THR A 1 127 ? 3.103 -11.710 8.094 1.00 88.69 127 THR A CA 1
ATOM 1055 C C . THR A 1 127 ? 2.999 -11.485 6.577 1.00 88.69 127 THR A C 1
ATOM 1057 O O . THR A 1 127 ? 3.991 -11.040 5.991 1.00 88.69 127 THR A O 1
ATOM 1060 N N . PRO A 1 128 ? 1.838 -11.719 5.921 1.00 87.88 128 PRO A N 1
ATOM 1061 C CA . PRO A 1 128 ? 1.697 -11.429 4.495 1.00 87.88 128 PRO A CA 1
ATOM 1062 C C . PRO A 1 128 ? 1.921 -9.948 4.167 1.00 87.88 128 PRO A C 1
ATOM 1064 O O . PRO A 1 128 ? 2.647 -9.636 3.228 1.00 87.88 128 PRO A O 1
ATOM 1067 N N . VAL A 1 129 ? 1.373 -9.035 4.975 1.00 91.12 129 VAL A N 1
ATOM 1068 C CA . VAL A 1 129 ? 1.523 -7.586 4.771 1.00 91.12 129 VAL A CA 1
ATOM 1069 C C . VAL A 1 129 ? 2.974 -7.163 4.959 1.00 91.12 129 VAL A C 1
ATOM 1071 O O . VAL A 1 129 ? 3.504 -6.447 4.114 1.00 91.12 129 VAL A O 1
ATOM 1074 N N . ILE A 1 130 ? 3.644 -7.674 5.995 1.00 90.00 130 ILE A N 1
ATOM 1075 C CA . ILE A 1 130 ? 5.059 -7.369 6.255 1.00 90.00 130 ILE A CA 1
ATOM 1076 C C . ILE A 1 130 ? 5.934 -7.711 5.042 1.00 90.00 130 ILE A C 1
ATOM 1078 O O . ILE A 1 130 ? 6.843 -6.961 4.699 1.00 90.00 130 ILE A O 1
ATOM 1082 N N . THR A 1 131 ? 5.637 -8.820 4.363 1.00 87.88 131 THR A N 1
ATOM 1083 C CA . THR A 1 131 ? 6.405 -9.256 3.189 1.00 87.88 131 THR A CA 1
ATOM 1084 C C . THR A 1 131 ? 6.056 -8.432 1.946 1.00 87.88 131 THR A C 1
ATOM 1086 O O . THR A 1 131 ? 6.950 -8.000 1.222 1.00 87.88 131 THR A O 1
ATOM 1089 N N . VAL A 1 132 ? 4.765 -8.169 1.713 1.00 87.88 132 VAL A N 1
ATOM 1090 C CA . VAL A 1 132 ? 4.268 -7.411 0.549 1.00 87.88 132 VAL A CA 1
ATOM 1091 C C . VAL A 1 132 ? 4.742 -5.957 0.555 1.00 87.88 132 VAL A C 1
ATOM 1093 O O . VAL A 1 132 ? 4.997 -5.384 -0.502 1.00 87.88 132 VAL A O 1
ATOM 1096 N N . VAL A 1 133 ? 4.886 -5.333 1.725 1.00 89.38 133 VAL A N 1
ATOM 1097 C CA . VAL A 1 133 ? 5.335 -3.933 1.815 1.00 89.38 133 VAL A CA 1
ATOM 1098 C C . VAL A 1 133 ? 6.761 -3.747 1.306 1.00 89.38 133 VAL A C 1
ATOM 1100 O O . VAL A 1 133 ? 7.059 -2.729 0.682 1.00 89.38 133 VAL A O 1
ATOM 1103 N N . GLU A 1 134 ? 7.618 -4.742 1.509 1.00 87.12 134 GLU A N 1
ATOM 1104 C CA . GLU A 1 134 ? 8.981 -4.714 0.989 1.00 87.12 134 GLU A CA 1
ATOM 1105 C C . GLU A 1 134 ? 9.021 -5.005 -0.519 1.00 87.12 134 GLU A C 1
ATOM 1107 O O . GLU A 1 134 ? 9.965 -4.596 -1.183 1.00 87.12 134 GLU A O 1
ATOM 1112 N N . GLN A 1 135 ? 8.006 -5.666 -1.084 1.00 86.81 135 GLN A N 1
ATOM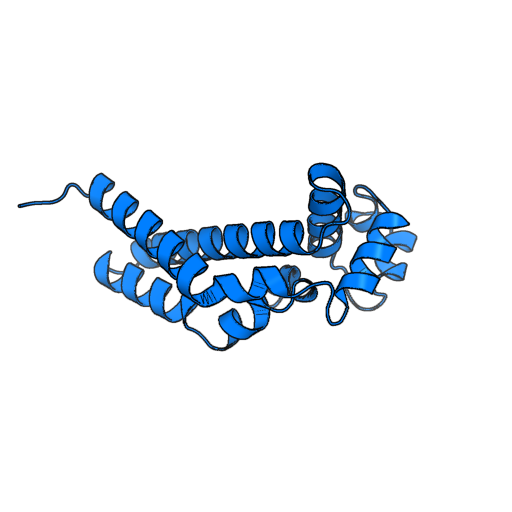 1113 C CA . GLN A 1 135 ? 7.997 -6.136 -2.470 1.00 86.81 135 GLN A CA 1
ATOM 1114 C C . GLN A 1 135 ? 7.101 -5.271 -3.369 1.00 86.81 135 GLN A C 1
ATOM 1116 O O . GLN A 1 135 ? 5.924 -5.589 -3.567 1.00 86.81 135 GLN A O 1
ATOM 1121 N N . LEU A 1 136 ? 7.656 -4.228 -4.003 1.00 82.94 136 LEU A N 1
ATOM 1122 C CA . LEU A 1 136 ? 6.902 -3.382 -4.952 1.00 82.94 136 LEU A CA 1
ATOM 1123 C C . LEU A 1 136 ? 6.283 -4.213 -6.090 1.00 82.94 136 LEU A C 1
ATOM 1125 O O . LEU A 1 136 ? 5.152 -3.953 -6.510 1.00 82.94 136 LEU A O 1
ATOM 1129 N N . MET A 1 137 ? 6.977 -5.269 -6.524 1.00 78.31 137 MET A N 1
ATOM 1130 C CA . MET A 1 137 ? 6.479 -6.235 -7.505 1.00 78.31 137 MET A CA 1
ATOM 1131 C C . MET A 1 137 ? 5.160 -6.935 -7.122 1.00 78.31 137 MET A C 1
ATOM 1133 O O . MET A 1 137 ? 4.490 -7.486 -7.989 1.00 78.31 137 MET A O 1
ATOM 1137 N N . THR A 1 138 ? 4.752 -6.939 -5.851 1.00 75.06 138 THR A N 1
ATOM 1138 C CA . THR A 1 138 ? 3.548 -7.663 -5.395 1.00 75.06 138 THR A CA 1
ATOM 1139 C C . THR A 1 138 ? 2.289 -6.808 -5.315 1.00 75.06 138 THR A C 1
ATOM 1141 O O . THR A 1 138 ? 1.233 -7.301 -4.931 1.00 75.06 138 THR A O 1
ATOM 1144 N N . ARG A 1 139 ? 2.339 -5.549 -5.761 1.00 69.06 139 ARG A N 1
ATOM 1145 C CA . ARG A 1 139 ? 1.178 -4.636 -5.769 1.00 69.06 139 ARG A CA 1
ATOM 1146 C C . ARG A 1 139 ? -0.073 -5.168 -6.473 1.00 69.06 139 ARG A C 1
ATOM 1148 O O . ARG A 1 139 ? -1.165 -4.685 -6.201 1.00 69.06 139 ARG A O 1
ATOM 1155 N N . HIS A 1 140 ? 0.077 -6.141 -7.370 1.00 60.28 140 HIS A N 1
ATOM 1156 C CA . HIS A 1 140 ? -1.031 -6.783 -8.079 1.00 60.28 140 HIS A CA 1
ATOM 1157 C C . HIS A 1 140 ? -1.686 -7.949 -7.318 1.00 60.28 140 HIS A C 1
ATOM 1159 O O . HIS A 1 140 ? -2.680 -8.480 -7.796 1.00 60.28 140 HIS A O 1
ATOM 1165 N N . TYR A 1 141 ? -1.187 -8.369 -6.148 1.00 53.59 141 TYR A N 1
ATOM 1166 C CA . TYR A 1 141 ? -1.738 -9.537 -5.436 1.00 53.59 141 TYR A CA 1
ATOM 1167 C C . TYR A 1 141 ? -3.135 -9.329 -4.820 1.00 53.59 141 TYR A C 1
ATOM 1169 O O . TYR A 1 141 ? -3.666 -10.250 -4.209 1.00 53.59 141 TYR A O 1
ATOM 1177 N N . ASN A 1 142 ? -3.784 -8.183 -5.051 1.00 45.69 142 ASN A N 1
ATOM 1178 C CA . ASN A 1 142 ? -5.226 -8.036 -4.816 1.00 45.69 142 ASN A CA 1
ATOM 1179 C C . ASN A 1 142 ? -6.095 -8.752 -5.877 1.00 45.69 142 ASN A C 1
ATOM 1181 O O . ASN A 1 142 ? -7.312 -8.782 -5.718 1.00 45.69 142 ASN A O 1
ATOM 1185 N N . ASP A 1 143 ? -5.490 -9.347 -6.913 1.00 39.09 143 ASP A N 1
ATOM 1186 C CA . ASP A 1 143 ? -6.191 -10.042 -8.004 1.00 39.09 143 ASP A CA 1
ATOM 1187 C C . ASP A 1 143 ? -6.259 -11.577 -7.827 1.00 39.09 143 ASP A C 1
ATOM 1189 O O . ASP A 1 143 ? -6.812 -12.268 -8.683 1.00 39.09 143 ASP A O 1
ATOM 1193 N N . TYR A 1 144 ? -5.724 -12.131 -6.731 1.00 40.97 144 TYR A N 1
ATOM 1194 C CA . TYR A 1 144 ? -5.745 -13.576 -6.470 1.00 40.97 144 TYR A CA 1
ATOM 1195 C C . TYR A 1 144 ? -6.508 -13.908 -5.184 1.00 40.97 144 TYR A C 1
ATOM 1197 O O . TYR A 1 144 ? -5.941 -13.961 -4.091 1.00 40.97 144 TYR A O 1
ATOM 1205 N N . GLY A 1 145 ? -7.805 -14.156 -5.365 1.00 34.47 145 GLY A N 1
ATOM 1206 C CA . GLY A 1 145 ? -8.701 -14.882 -4.469 1.00 34.47 145 GLY A CA 1
ATOM 1207 C C . GLY A 1 145 ? -9.588 -15.798 -5.297 1.00 34.47 145 GLY A C 1
ATOM 1208 O O . GLY A 1 145 ? -10.087 -15.318 -6.338 1.00 34.47 145 GLY A O 1
#

pLDDT: mean 89.65, std 11.11, range [34.47, 97.88]

Secondary structure (DSSP, 8-state):
----HHHHHHHHHHHHHHHHHHHHGGGGG--S-TTHHHHHHHHHHS-TTHHHH-HHHHHHH-SS---HHHHHHHHHHHHHH-S-HHHHHHHHHHHHHHHHHHHHHHHHTTS-HHHHHHHHHHHHTSHHHHHHHH-GGGTTGGG--

Foldseek 3Di:
DDDDPVNVLVVLLVVLLCLLCVLQVCLLVLADDDCNVVLLVLCVVPPDQCLPPPLVSVVVSPVVDSQRPLSNLSNVQCVPPNPRSSSLLVVLSVVLSVVLSVQLVVVVVPDPSVVSSVRSVCVCPPPVNSVVSNPSVCPRVVVPD